Protein AF-A0A357QLX6-F1 (afdb_monomer)

Secondary structure (DSSP, 8-state):
--------------------------------------------------------SS-HHHHHHHHHHHHHHHHHHSSS--HHHHHHHHHHHHHHH-SSHHHHHHH--HHHHHHHHHHHT-

Structure (mmCIF, N/CA/C/O backbone):
data_AF-A0A357QLX6-F1
#
_entry.id   AF-A0A357QLX6-F1
#
loop_
_atom_site.group_PDB
_atom_site.id
_atom_site.type_symbol
_atom_site.label_atom_id
_atom_site.label_alt_id
_atom_site.label_comp_id
_atom_site.label_asym_id
_atom_site.label_entity_id
_atom_site.label_seq_id
_atom_site.pdbx_PDB_ins_code
_atom_site.Cartn_x
_atom_site.Cartn_y
_atom_site.Cartn_z
_atom_site.occupancy
_atom_site.B_iso_or_equiv
_atom_site.auth_seq_id
_atom_site.auth_comp_id
_atom_site.auth_asym_id
_atom_site.auth_atom_id
_atom_site.pdbx_PDB_model_num
ATOM 1 N N . MET A 1 1 ? -19.068 39.102 -29.086 1.00 44.09 1 MET A N 1
ATOM 2 C CA . MET A 1 1 ? -18.785 39.458 -27.679 1.00 44.09 1 MET A CA 1
ATOM 3 C C . MET A 1 1 ? -17.488 38.782 -27.256 1.00 44.09 1 MET A C 1
ATOM 5 O O . MET A 1 1 ? -17.476 37.582 -27.040 1.00 44.09 1 MET A O 1
ATOM 9 N N . LYS A 1 2 ? -16.379 39.526 -27.248 1.00 53.41 2 LYS A N 1
ATOM 10 C CA . LYS A 1 2 ? -15.060 39.082 -26.775 1.00 53.41 2 LYS A CA 1
ATOM 11 C C . LYS A 1 2 ? -14.544 40.186 -25.858 1.00 53.41 2 LYS A C 1
ATOM 13 O O . LYS A 1 2 ? -14.196 41.263 -26.332 1.00 53.41 2 LYS A O 1
ATOM 18 N N . LYS A 1 3 ? -14.589 39.952 -24.549 1.00 51.66 3 LYS A N 1
ATOM 19 C CA . LYS A 1 3 ? -14.007 40.835 -23.533 1.00 51.66 3 LYS A CA 1
ATOM 20 C C . LYS A 1 3 ? -13.172 39.967 -22.602 1.00 51.66 3 LYS A C 1
ATOM 22 O O . LYS A 1 3 ? -13.620 39.488 -21.569 1.00 51.66 3 LYS A O 1
ATOM 27 N N . LEU A 1 4 ? -11.964 39.746 -23.097 1.00 55.59 4 LEU A N 1
ATOM 28 C CA . LEU A 1 4 ? -10.738 39.440 -22.385 1.00 55.59 4 LEU A CA 1
ATOM 29 C C . LEU A 1 4 ? -10.713 40.167 -21.025 1.00 55.59 4 LEU A C 1
ATOM 31 O O . LEU A 1 4 ? -10.764 41.396 -20.983 1.00 55.59 4 LEU A O 1
ATOM 35 N N . LYS A 1 5 ? -10.647 39.419 -19.924 1.00 57.00 5 LYS A N 1
ATOM 36 C CA . LYS A 1 5 ? -10.301 39.943 -18.599 1.00 57.00 5 LYS A CA 1
ATOM 37 C C . LYS A 1 5 ? -9.040 39.219 -18.142 1.00 57.00 5 LYS A C 1
ATOM 39 O O . LYS A 1 5 ? -9.098 38.259 -17.387 1.00 57.00 5 LYS A O 1
ATOM 44 N N . PHE A 1 6 ? -7.905 39.674 -18.671 1.00 55.12 6 PHE A N 1
ATOM 45 C CA . PHE A 1 6 ? -6.600 39.450 -18.061 1.00 55.12 6 PHE A CA 1
ATOM 46 C C . PHE A 1 6 ? -6.581 40.229 -16.745 1.00 55.12 6 PHE A C 1
ATOM 48 O O . PHE A 1 6 ? -6.336 41.433 -16.738 1.00 55.12 6 PHE A O 1
ATOM 55 N N . LEU A 1 7 ? -6.895 39.563 -15.636 1.00 55.50 7 LEU A N 1
ATOM 56 C CA . LEU A 1 7 ? -6.543 40.071 -14.317 1.00 55.50 7 LEU A CA 1
ATOM 57 C C . LEU A 1 7 ? -5.127 39.591 -14.019 1.00 55.50 7 LEU A C 1
ATOM 59 O O . LEU A 1 7 ? -4.903 38.493 -13.520 1.00 55.50 7 LEU A O 1
ATOM 63 N N . ALA A 1 8 ? -4.181 40.438 -14.416 1.00 57.50 8 ALA A N 1
ATOM 64 C CA . ALA A 1 8 ? -2.807 40.416 -13.963 1.00 57.50 8 ALA A CA 1
ATOM 65 C C . ALA A 1 8 ? -2.802 40.585 -12.437 1.00 57.50 8 ALA A C 1
ATOM 67 O O . ALA A 1 8 ? -2.945 41.694 -11.925 1.00 57.50 8 ALA A O 1
ATOM 68 N N . LEU A 1 9 ? -2.685 39.471 -11.714 1.00 51.12 9 LEU A N 1
ATOM 69 C CA . LEU A 1 9 ? -2.367 39.484 -10.294 1.00 51.12 9 LEU A CA 1
ATOM 70 C C . LEU A 1 9 ? -0.877 39.788 -10.165 1.00 51.12 9 LEU A C 1
ATOM 72 O O . LEU A 1 9 ? 0.002 38.960 -10.389 1.00 51.12 9 LEU A O 1
ATOM 76 N N . SER A 1 10 ? -0.657 41.065 -9.903 1.00 59.03 10 SER A N 1
ATOM 77 C CA . SER A 1 10 ? 0.583 41.743 -9.588 1.00 59.03 10 SER A CA 1
ATOM 78 C C . SER A 1 10 ? 1.454 40.975 -8.597 1.00 59.03 10 SER A C 1
ATOM 80 O O . SER A 1 10 ? 1.065 40.717 -7.460 1.00 59.03 10 SER A O 1
ATOM 82 N N . VAL A 1 11 ? 2.674 40.709 -9.057 1.00 55.06 11 VAL A N 1
ATOM 83 C CA . VAL A 1 11 ? 3.878 40.443 -8.274 1.00 55.06 11 VAL A CA 1
ATOM 84 C C . VAL A 1 11 ? 4.026 41.506 -7.184 1.00 55.06 11 VAL A C 1
ATOM 86 O O . VAL A 1 11 ? 4.225 42.681 -7.486 1.00 55.06 11 VAL A O 1
ATOM 89 N N . ILE A 1 12 ? 3.969 41.090 -5.921 1.00 60.91 12 ILE A N 1
ATOM 90 C CA . ILE A 1 12 ? 4.488 41.857 -4.786 1.00 60.91 12 ILE A CA 1
ATOM 91 C C . ILE A 1 12 ? 5.366 40.894 -3.984 1.00 60.91 12 ILE A C 1
ATOM 93 O O . ILE A 1 12 ? 4.903 40.207 -3.080 1.00 60.91 12 ILE A O 1
ATOM 97 N N . LEU A 1 13 ? 6.639 40.801 -4.374 1.00 52.44 13 LEU A N 1
ATOM 98 C CA . LEU A 1 13 ? 7.681 40.115 -3.612 1.00 52.44 13 LEU A CA 1
ATOM 99 C C . LEU A 1 13 ? 8.521 41.215 -2.960 1.00 52.44 13 LEU A C 1
ATOM 101 O O . LEU A 1 13 ? 9.410 41.796 -3.583 1.00 52.44 13 LEU A O 1
ATOM 105 N N . VAL A 1 14 ? 8.146 41.583 -1.734 1.00 61.31 14 VAL A N 1
ATOM 106 C CA . VAL A 1 14 ? 8.873 42.580 -0.944 1.00 61.31 14 VAL A CA 1
ATOM 107 C C . VAL A 1 14 ? 10.101 41.918 -0.329 1.00 61.31 14 VAL A C 1
ATOM 109 O O . VAL A 1 14 ? 10.004 40.995 0.470 1.00 61.31 14 VAL A O 1
ATOM 112 N N . ALA A 1 15 ? 11.241 42.423 -0.789 1.00 54.47 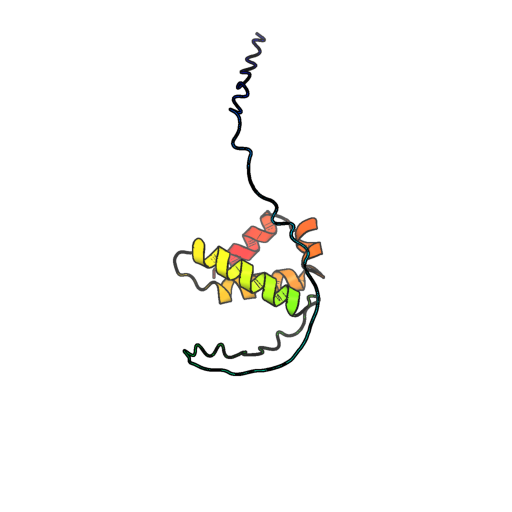15 ALA A N 1
ATOM 113 C CA . ALA A 1 15 ? 12.561 42.493 -0.181 1.00 54.47 15 ALA A CA 1
ATOM 114 C C . ALA A 1 15 ? 12.764 41.879 1.223 1.00 54.47 15 ALA A C 1
ATOM 116 O O . ALA A 1 15 ? 12.228 42.354 2.216 1.00 54.47 15 ALA A O 1
ATOM 117 N N . GLY A 1 16 ? 13.734 40.964 1.288 1.00 56.75 16 GLY A N 1
ATOM 118 C CA . GLY A 1 16 ? 15.014 41.280 1.923 1.00 56.75 16 GLY A CA 1
ATOM 119 C C . GLY A 1 16 ? 15.100 41.164 3.444 1.00 56.75 16 GLY A C 1
ATOM 120 O O . GLY A 1 16 ? 14.937 42.149 4.152 1.00 56.75 16 GLY A O 1
ATOM 121 N N . LEU A 1 17 ? 15.590 40.013 3.905 1.00 60.59 17 LEU A N 1
ATOM 122 C CA . LEU A 1 17 ? 16.570 39.962 4.991 1.00 60.59 17 LEU A CA 1
ATOM 123 C C . LEU A 1 17 ? 17.755 39.115 4.519 1.00 60.59 17 LEU A C 1
ATOM 125 O O . LEU A 1 17 ? 17.730 37.888 4.547 1.00 60.59 17 LEU A O 1
ATOM 129 N N . ALA A 1 18 ? 18.770 39.806 4.008 1.00 53.75 18 ALA A N 1
ATOM 130 C CA . ALA A 1 18 ? 20.120 39.277 3.909 1.00 53.75 18 ALA A CA 1
ATOM 131 C C . ALA A 1 18 ? 20.863 39.541 5.228 1.00 53.75 18 ALA A C 1
A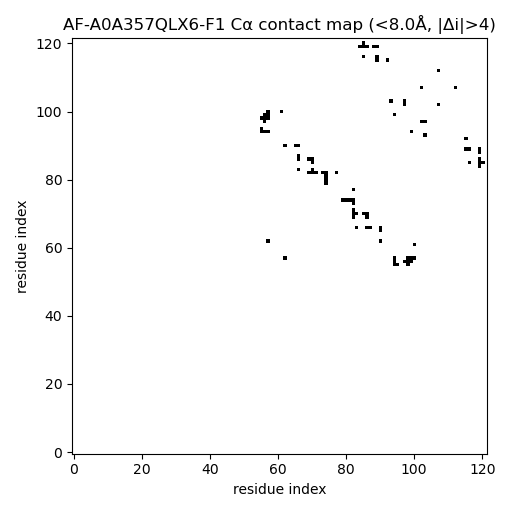TOM 133 O O . ALA A 1 18 ? 20.506 40.469 5.955 1.00 53.75 18 ALA A O 1
ATOM 134 N N . PHE A 1 19 ? 21.945 38.775 5.418 1.00 55.12 19 PHE A N 1
ATOM 135 C CA . PHE A 1 19 ? 22.965 38.830 6.478 1.00 55.12 19 PHE A CA 1
ATOM 136 C C . PHE A 1 19 ? 22.563 38.069 7.754 1.00 55.12 19 PHE A C 1
ATOM 138 O O . PHE A 1 19 ? 21.488 38.288 8.285 1.00 55.12 19 PHE A O 1
ATOM 145 N N . VAL A 1 20 ? 23.337 37.152 8.343 1.00 58.25 20 VAL A N 1
ATOM 146 C CA . VAL A 1 20 ? 24.776 36.791 8.347 1.00 58.25 20 VAL A CA 1
ATOM 147 C C . VAL A 1 20 ? 24.819 35.515 9.244 1.00 58.25 20 VAL A C 1
ATOM 149 O O . VAL A 1 20 ? 23.982 35.399 10.129 1.00 58.25 20 VAL A O 1
ATOM 152 N N . ALA A 1 21 ? 25.636 34.468 9.110 1.00 46.72 21 ALA A N 1
ATOM 153 C CA . ALA A 1 21 ? 27.036 34.341 8.741 1.00 46.72 21 ALA A CA 1
ATOM 154 C C . ALA A 1 21 ? 27.320 32.911 8.233 1.00 46.72 21 ALA A C 1
ATOM 156 O O . ALA A 1 21 ? 26.859 31.936 8.825 1.00 46.72 21 ALA A O 1
ATOM 157 N N . CYS A 1 22 ? 28.172 32.782 7.214 1.00 46.12 22 CYS A N 1
ATOM 158 C CA . CYS A 1 22 ? 29.053 31.620 7.114 1.00 46.12 22 CYS A CA 1
ATOM 159 C C . CYS A 1 22 ? 30.061 31.714 8.264 1.00 46.12 22 CYS A C 1
ATOM 161 O O . CYS A 1 22 ? 30.768 32.716 8.369 1.00 46.12 22 CYS A O 1
ATOM 163 N N . ASN A 1 23 ? 30.135 30.693 9.114 1.00 52.41 23 ASN A N 1
ATOM 164 C CA . ASN A 1 23 ? 31.248 30.537 10.042 1.00 52.41 23 ASN A CA 1
ATOM 165 C C . ASN A 1 23 ? 32.323 29.685 9.355 1.00 52.41 23 ASN A C 1
ATOM 167 O O . ASN A 1 23 ? 32.362 28.471 9.531 1.00 52.41 23 ASN A O 1
ATOM 171 N N . ASP A 1 24 ? 33.156 30.326 8.535 1.00 59.41 24 ASP A N 1
ATOM 172 C CA . ASP A 1 24 ? 34.416 29.744 8.073 1.00 59.41 24 ASP A CA 1
ATOM 173 C C . ASP A 1 24 ? 35.511 30.211 9.035 1.00 59.41 24 ASP A C 1
ATOM 175 O O . ASP A 1 24 ? 35.886 31.387 9.064 1.00 59.41 24 ASP A O 1
ATOM 179 N N . LYS A 1 25 ? 35.982 29.299 9.885 1.00 52.88 25 LYS A N 1
ATOM 180 C CA . LYS A 1 25 ? 37.224 29.490 10.628 1.00 52.88 25 LYS A CA 1
ATOM 181 C C . LYS A 1 25 ? 37.964 28.161 10.696 1.00 52.88 25 LYS A C 1
ATOM 183 O O . LYS A 1 25 ? 37.659 27.296 11.512 1.00 52.88 25 LYS A O 1
ATOM 188 N N . LYS A 1 26 ? 38.923 28.011 9.780 1.00 52.47 26 LYS A N 1
ATOM 189 C CA . LYS A 1 26 ? 40.088 27.134 9.941 1.00 52.47 26 LYS A CA 1
ATOM 190 C C . LYS A 1 26 ? 40.768 27.457 11.266 1.00 52.47 26 LYS A C 1
ATOM 192 O O . LYS A 1 26 ? 41.088 28.621 11.455 1.00 52.47 26 LYS A O 1
ATOM 197 N N . ASP A 1 27 ? 41.035 26.431 12.072 1.00 53.31 27 ASP A N 1
ATOM 198 C CA . ASP A 1 27 ? 42.312 26.212 12.764 1.00 53.31 27 ASP A CA 1
ATOM 199 C C . ASP A 1 27 ? 42.430 24.724 13.191 1.00 53.31 27 ASP A C 1
ATOM 201 O O . ASP A 1 27 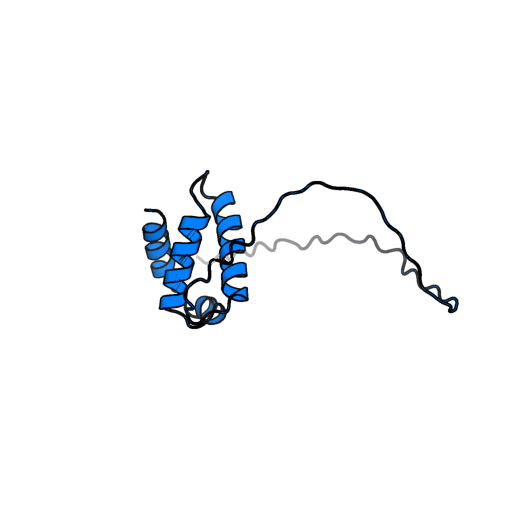? 41.591 24.194 13.906 1.00 53.31 27 ASP A O 1
ATOM 205 N N . GLU A 1 28 ? 43.453 24.076 12.623 1.00 45.25 28 GLU A N 1
ATOM 206 C CA . GLU A 1 28 ? 44.296 22.920 13.011 1.00 45.25 28 GLU A CA 1
ATOM 207 C C . GLU A 1 28 ? 43.793 21.627 13.722 1.00 45.25 28 GLU A C 1
ATOM 209 O O . GLU A 1 28 ? 42.880 21.575 14.533 1.00 45.25 28 GLU A O 1
ATOM 214 N N . LYS A 1 29 ? 44.494 20.530 13.373 1.00 46.06 29 LYS A N 1
ATOM 215 C CA . LYS A 1 29 ? 44.332 19.111 13.766 1.00 46.06 29 LYS A CA 1
ATOM 216 C C . LYS A 1 29 ? 44.448 18.847 15.279 1.00 46.06 29 LYS A C 1
ATOM 218 O O . LYS A 1 29 ? 45.311 19.454 15.906 1.00 46.06 29 LYS A O 1
ATOM 223 N N . LYS A 1 30 ? 43.812 17.755 15.764 1.00 35.53 30 LYS A N 1
ATOM 224 C CA . LYS A 1 30 ? 44.464 16.519 16.301 1.00 35.53 30 LYS A CA 1
ATOM 225 C C . LYS A 1 30 ? 43.531 15.679 17.205 1.00 35.53 30 LYS A C 1
ATOM 227 O O . LYS A 1 30 ? 43.057 16.226 18.184 1.00 35.53 30 LYS A O 1
ATOM 232 N N . SER A 1 31 ? 43.443 14.364 16.903 1.00 36.66 31 SER A N 1
ATOM 233 C CA . SER A 1 31 ? 43.215 13.202 17.813 1.00 36.66 31 SER A CA 1
ATOM 234 C C . SER A 1 31 ? 41.947 13.207 18.687 1.00 36.66 31 SER A C 1
ATOM 236 O O . SER A 1 31 ? 41.376 14.248 18.946 1.00 36.66 31 SER A O 1
ATOM 238 N N . ASP A 1 32 ? 41.432 12.136 19.272 1.00 38.72 32 ASP A N 1
ATOM 239 C CA . ASP A 1 32 ? 41.539 10.672 19.261 1.00 38.72 32 ASP A CA 1
ATOM 240 C C . ASP A 1 32 ? 40.450 10.231 20.275 1.00 38.72 32 ASP A C 1
ATOM 242 O O . ASP A 1 32 ? 40.089 11.012 21.154 1.00 38.72 32 ASP A O 1
ATOM 246 N N . ASP A 1 33 ? 39.904 9.039 20.067 1.00 42.97 33 ASP A N 1
ATOM 247 C CA . ASP A 1 33 ? 39.166 8.126 20.958 1.00 42.97 33 ASP A CA 1
ATOM 248 C C . ASP A 1 33 ? 38.595 8.543 22.345 1.00 42.97 33 ASP A C 1
ATOM 250 O O . ASP A 1 33 ? 39.216 9.222 23.159 1.00 42.97 33 ASP A O 1
ATOM 254 N N . GLY A 1 34 ? 37.445 7.936 22.689 1.00 39.06 34 GLY A N 1
ATOM 255 C CA . GLY A 1 34 ? 36.994 7.729 24.079 1.00 39.06 34 GLY A CA 1
ATOM 256 C C . GLY A 1 34 ? 35.651 8.389 24.422 1.00 39.06 34 GLY A C 1
ATOM 257 O O . GLY A 1 34 ? 35.597 9.561 24.762 1.00 39.06 34 GLY A O 1
ATOM 258 N N . LYS A 1 35 ? 34.507 7.722 24.230 1.00 35.28 35 LYS A N 1
ATOM 259 C CA . LYS A 1 35 ? 33.885 6.710 25.115 1.00 35.28 35 LYS A CA 1
ATOM 260 C C . LYS A 1 35 ? 33.226 7.283 26.385 1.00 35.28 35 LYS A C 1
ATOM 262 O O . LYS A 1 35 ? 33.879 7.916 27.206 1.00 35.28 35 LYS A O 1
ATOM 267 N N . LYS A 1 36 ? 31.995 6.786 26.589 1.00 36.00 36 LYS A N 1
ATOM 268 C CA . LYS A 1 36 ? 31.215 6.590 27.829 1.00 36.00 36 LYS A CA 1
ATOM 269 C C . LYS A 1 36 ? 30.062 7.601 28.000 1.00 36.00 36 LYS A C 1
ATOM 271 O O . LYS A 1 36 ? 30.325 8.765 28.258 1.00 36.00 36 LYS A O 1
ATOM 276 N N . THR A 1 37 ? 28.814 7.255 27.629 1.00 33.34 37 THR A N 1
ATOM 277 C CA . THR A 1 37 ? 27.849 6.359 28.344 1.00 33.34 37 THR A CA 1
ATOM 278 C C . THR A 1 37 ? 27.438 7.045 29.654 1.00 33.34 37 THR A C 1
ATOM 280 O O . THR A 1 37 ? 28.318 7.487 30.379 1.00 33.34 37 THR A O 1
ATOM 283 N N . GLU A 1 38 ? 26.180 7.278 30.018 1.00 41.19 38 GLU A N 1
ATOM 284 C CA . GLU A 1 38 ? 24.947 6.467 30.073 1.00 41.19 38 GLU A CA 1
ATOM 285 C C . GLU A 1 38 ? 23.880 7.464 30.603 1.00 41.19 38 GLU A C 1
ATOM 287 O O . GLU A 1 38 ? 24.244 8.420 31.288 1.00 41.19 38 GLU A O 1
ATOM 292 N N . GLU A 1 39 ? 22.615 7.458 30.203 1.00 43.03 39 GLU A N 1
ATOM 293 C CA . GLU A 1 39 ? 21.499 6.686 30.784 1.00 43.03 39 GLU A CA 1
ATOM 294 C C . GLU A 1 39 ? 20.215 7.367 30.249 1.00 43.03 39 GLU A C 1
ATOM 296 O O . GLU A 1 39 ? 20.238 8.578 30.026 1.00 43.03 39 GLU A O 1
ATOM 301 N N . THR A 1 40 ? 19.027 6.790 30.076 1.00 35.22 40 THR A N 1
ATOM 302 C CA . THR A 1 40 ? 18.433 5.447 30.224 1.00 35.22 40 THR A CA 1
ATOM 303 C C . THR A 1 40 ? 16.956 5.701 29.857 1.00 35.22 40 THR A C 1
ATOM 305 O O . THR A 1 40 ? 16.349 6.632 30.380 1.00 35.22 40 THR A O 1
ATOM 308 N N . THR A 1 41 ? 16.471 5.087 28.775 1.00 29.86 41 THR A N 1
ATOM 309 C CA . THR A 1 41 ? 15.357 4.112 28.756 1.00 29.86 41 THR A CA 1
ATOM 310 C C . THR A 1 41 ? 13.948 4.695 28.825 1.00 29.86 41 THR A C 1
ATOM 312 O O . THR A 1 41 ? 13.583 5.352 29.789 1.00 29.86 41 THR A O 1
ATOM 315 N N . ASN A 1 42 ? 13.175 4.442 27.766 1.00 48.31 42 ASN A N 1
ATOM 316 C CA . ASN A 1 42 ? 11.982 3.575 27.741 1.00 48.31 42 ASN A CA 1
ATOM 317 C C . ASN A 1 42 ? 11.845 3.167 26.254 1.00 48.31 42 ASN A C 1
ATOM 319 O O . ASN A 1 42 ? 11.796 4.039 25.392 1.00 48.31 42 ASN A O 1
ATOM 323 N N . GLU A 1 43 ? 12.161 1.936 25.846 1.00 45.38 43 GLU A N 1
ATOM 324 C CA . GLU A 1 43 ? 11.272 0.763 25.913 1.00 45.38 43 GLU A CA 1
ATOM 325 C C . GLU A 1 43 ? 9.896 1.060 25.312 1.00 45.38 43 GLU A C 1
ATOM 327 O O . GLU A 1 43 ? 8.919 1.221 26.025 1.00 45.38 43 GLU A O 1
ATOM 332 N N . ASP A 1 44 ? 9.845 1.100 23.981 1.00 38.91 44 ASP A N 1
ATOM 333 C CA . ASP A 1 44 ? 8.756 0.453 23.259 1.00 38.91 44 ASP A CA 1
ATOM 334 C C . ASP A 1 44 ? 9.399 -0.536 22.288 1.00 38.91 44 ASP A C 1
ATOM 336 O O . ASP A 1 44 ? 10.017 -0.199 21.273 1.00 38.91 44 ASP A O 1
ATOM 340 N N . GLU A 1 45 ? 9.342 -1.781 22.732 1.00 43.00 45 GLU A N 1
ATOM 341 C CA . GLU A 1 45 ? 9.639 -2.998 22.010 1.00 43.00 45 GLU A CA 1
ATOM 342 C C . GLU A 1 45 ? 8.735 -3.055 20.771 1.00 43.00 45 GLU A C 1
ATOM 344 O O . GLU A 1 45 ? 7.620 -3.562 20.814 1.00 43.00 45 GLU A O 1
ATOM 349 N N . VAL A 1 46 ? 9.199 -2.510 19.644 1.00 45.75 46 VAL A N 1
ATOM 350 C CA . VAL A 1 46 ? 8.651 -2.909 18.345 1.00 45.75 46 VAL A CA 1
ATOM 351 C C . VAL A 1 46 ? 9.193 -4.305 18.097 1.00 45.75 46 VAL A C 1
ATOM 353 O O . VAL A 1 46 ? 10.322 -4.477 17.621 1.00 45.75 46 VAL A O 1
ATOM 356 N N . THR A 1 47 ? 8.395 -5.299 18.484 1.00 35.75 47 THR A N 1
ATOM 357 C CA . THR A 1 47 ? 8.518 -6.655 17.976 1.00 35.75 47 THR A CA 1
ATOM 358 C C . THR A 1 47 ? 8.582 -6.539 16.461 1.00 35.75 47 THR A C 1
ATOM 360 O O . THR A 1 47 ? 7.637 -6.146 15.781 1.00 35.75 47 THR A O 1
ATOM 363 N N . LYS A 1 48 ? 9.772 -6.799 15.918 1.00 48.28 48 LYS A N 1
ATOM 364 C CA . LYS A 1 48 ? 9.909 -7.176 14.520 1.00 48.28 48 LYS A CA 1
ATOM 365 C C . LYS A 1 48 ? 9.286 -8.553 14.414 1.00 48.28 48 LYS A C 1
ATOM 367 O O . LYS A 1 48 ? 9.988 -9.561 14.451 1.00 48.28 48 LYS A O 1
ATOM 372 N N . ASP A 1 49 ? 7.970 -8.574 14.316 1.00 43.44 49 ASP A N 1
ATOM 373 C CA . ASP A 1 49 ? 7.305 -9.650 13.623 1.00 43.44 49 ASP A CA 1
ATOM 374 C C . ASP A 1 49 ? 7.744 -9.499 12.165 1.00 43.44 49 ASP A C 1
ATOM 376 O O . ASP A 1 49 ? 7.194 -8.733 11.375 1.00 43.44 49 ASP A O 1
ATOM 380 N N . GLU A 1 50 ? 8.857 -10.166 11.848 1.00 54.69 50 GLU A N 1
ATOM 381 C CA . GLU A 1 50 ? 9.155 -10.612 10.497 1.00 54.69 50 GLU A CA 1
ATOM 382 C C . GLU A 1 50 ? 8.019 -11.559 10.095 1.00 54.69 50 GLU A C 1
ATOM 384 O O . GLU A 1 50 ? 8.159 -12.783 10.108 1.00 54.69 50 GLU A O 1
ATOM 389 N N . GLU A 1 51 ? 6.858 -10.996 9.763 1.00 48.12 51 GLU A N 1
ATOM 390 C CA . GLU A 1 51 ? 5.911 -11.699 8.924 1.00 48.12 51 GLU A CA 1
ATOM 391 C C . GLU A 1 51 ? 6.537 -11.705 7.534 1.00 48.12 51 GLU A C 1
ATOM 393 O O . GLU A 1 51 ? 6.5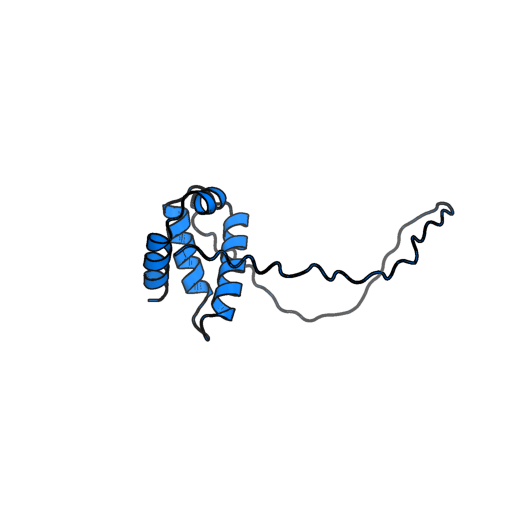08 -10.721 6.795 1.00 48.12 51 GLU A O 1
ATOM 398 N N . ALA A 1 52 ? 7.201 -12.818 7.227 1.00 52.94 52 ALA A N 1
ATOM 399 C CA . ALA A 1 52 ? 7.665 -13.150 5.897 1.00 52.94 52 ALA A CA 1
ATOM 400 C C . ALA A 1 52 ? 6.448 -13.189 4.961 1.00 52.94 52 ALA A C 1
ATOM 402 O O . ALA A 1 52 ? 5.851 -14.241 4.730 1.00 52.94 52 ALA A O 1
ATOM 403 N N . SER A 1 53 ? 6.072 -12.017 4.449 1.00 53.34 53 SER A N 1
ATOM 404 C CA . SER A 1 53 ? 5.077 -11.865 3.401 1.00 53.34 53 SER A CA 1
ATOM 405 C C . SER A 1 53 ? 5.569 -12.658 2.202 1.00 53.34 53 SER A C 1
ATOM 407 O O . SER A 1 53 ? 6.645 -12.417 1.653 1.00 53.34 53 SER A O 1
ATOM 409 N N . THR A 1 54 ? 4.805 -13.683 1.846 1.00 52.09 54 THR A N 1
ATOM 410 C CA . THR A 1 54 ? 5.075 -14.572 0.721 1.00 52.09 54 THR A CA 1
ATOM 411 C C . THR A 1 54 ? 5.274 -13.745 -0.544 1.00 52.09 54 THR A C 1
ATOM 413 O O . THR A 1 54 ? 4.330 -13.161 -1.067 1.00 52.09 54 THR A O 1
ATOM 416 N N . GLY A 1 55 ? 6.535 -13.672 -0.981 1.00 56.19 55 GLY A N 1
ATOM 417 C CA . GLY A 1 55 ? 7.039 -12.669 -1.907 1.00 56.19 55 GLY A CA 1
ATOM 418 C C . GLY A 1 55 ? 6.327 -12.617 -3.256 1.00 56.19 55 GLY A C 1
ATOM 419 O O . GLY A 1 55 ? 6.500 -13.495 -4.103 1.00 56.19 55 GLY A O 1
ATOM 420 N N . GLY A 1 56 ? 5.606 -11.520 -3.476 1.00 62.75 56 GLY A N 1
ATOM 421 C CA . GLY A 1 56 ? 5.397 -10.937 -4.795 1.00 62.75 56 GLY A CA 1
ATOM 422 C C . GLY A 1 56 ? 6.665 -10.265 -5.337 1.00 62.75 56 GLY A C 1
ATOM 423 O O . GLY A 1 56 ? 7.728 -10.281 -4.712 1.00 62.75 56 GLY A O 1
ATOM 424 N N . ALA A 1 57 ? 6.553 -9.659 -6.519 1.00 80.62 57 ALA A N 1
ATOM 425 C CA . ALA A 1 57 ? 7.678 -9.082 -7.262 1.00 80.62 57 ALA A CA 1
ATOM 426 C C . ALA A 1 57 ? 8.404 -7.923 -6.542 1.00 80.62 57 ALA A C 1
ATOM 428 O O . ALA A 1 57 ? 9.517 -7.561 -6.921 1.00 80.62 57 ALA A O 1
ATOM 429 N N . TRP A 1 58 ? 7.791 -7.362 -5.499 1.00 90.88 58 TRP A N 1
ATOM 430 C CA . TRP A 1 58 ? 8.329 -6.236 -4.747 1.00 90.88 58 TRP A CA 1
ATOM 431 C C . TRP A 1 58 ? 9.348 -6.690 -3.705 1.00 90.88 58 TRP A C 1
ATOM 433 O O . TRP A 1 58 ? 9.273 -7.786 -3.143 1.00 90.88 58 TRP A O 1
ATOM 443 N N . SER A 1 59 ? 10.310 -5.820 -3.424 1.00 91.94 59 SER A N 1
ATOM 444 C CA . SER A 1 59 ? 11.259 -6.016 -2.332 1.00 91.94 59 SER A CA 1
ATOM 445 C C . SER A 1 59 ? 10.627 -5.723 -0.967 1.00 91.94 59 SER A C 1
ATOM 447 O O . SER A 1 59 ? 9.728 -4.893 -0.848 1.00 91.94 59 SER A O 1
ATOM 449 N N . GLU A 1 60 ? 11.169 -6.327 0.095 1.00 91.06 60 GLU A N 1
ATOM 450 C CA . GLU A 1 60 ? 10.763 -6.041 1.484 1.00 91.06 60 GLU A CA 1
ATOM 451 C C . GLU A 1 60 ? 10.837 -4.550 1.832 1.00 91.06 60 GLU A C 1
ATOM 453 O O . GLU A 1 60 ? 9.996 -4.013 2.556 1.00 91.06 60 GLU A O 1
ATOM 458 N N . PHE A 1 61 ? 11.829 -3.849 1.277 1.00 90.50 61 PHE A N 1
ATOM 459 C CA . PHE A 1 61 ? 11.947 -2.408 1.446 1.00 90.50 61 PHE A CA 1
ATOM 460 C C . PHE A 1 61 ? 10.759 -1.667 0.818 1.00 90.50 61 PHE A C 1
ATOM 462 O O . PHE A 1 61 ? 10.172 -0.809 1.473 1.00 90.50 61 PHE A O 1
ATOM 469 N N . GLU A 1 62 ? 10.370 -2.006 -0.415 1.00 91.00 62 GLU A N 1
ATOM 470 C CA . GLU A 1 62 ? 9.218 -1.390 -1.088 1.00 91.00 62 GLU A CA 1
ATOM 471 C C . GLU A 1 62 ? 7.907 -1.682 -0.354 1.00 91.00 62 GLU A C 1
ATOM 473 O O . GLU A 1 62 ? 7.127 -0.754 -0.135 1.00 91.00 62 GLU A O 1
ATOM 478 N N . ARG A 1 63 ? 7.704 -2.927 0.100 1.00 93.12 63 ARG A N 1
ATOM 479 C CA . ARG A 1 63 ? 6.555 -3.317 0.936 1.00 93.12 63 ARG A CA 1
ATOM 480 C C . ARG A 1 63 ? 6.456 -2.460 2.185 1.00 93.12 63 ARG A C 1
ATOM 482 O O . ARG A 1 63 ? 5.436 -1.823 2.434 1.00 93.12 63 ARG A O 1
ATOM 489 N N . THR A 1 64 ? 7.551 -2.402 2.940 1.00 94.19 64 THR A N 1
ATOM 490 C CA . THR A 1 64 ? 7.620 -1.668 4.206 1.00 94.19 64 THR A CA 1
ATOM 491 C C . THR A 1 64 ? 7.345 -0.182 3.995 1.00 94.19 64 THR A C 1
ATOM 493 O O . THR A 1 64 ? 6.587 0.425 4.751 1.00 94.19 64 THR A O 1
ATOM 496 N N . GLN A 1 65 ? 7.941 0.423 2.961 1.00 94.25 65 GLN A N 1
AT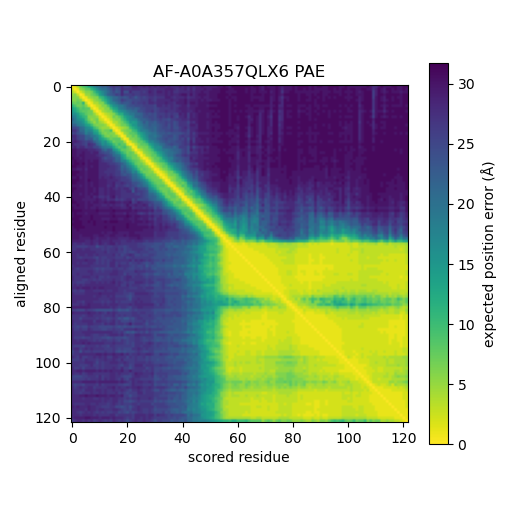OM 497 C CA . GLN A 1 65 ? 7.709 1.833 2.642 1.00 94.25 65 GLN A CA 1
ATOM 498 C C . GLN A 1 65 ? 6.256 2.090 2.229 1.00 94.25 65 GLN A C 1
ATOM 500 O O . GLN A 1 65 ? 5.667 3.075 2.681 1.00 94.25 65 GLN A O 1
ATOM 505 N N . PHE A 1 66 ? 5.668 1.204 1.420 1.00 94.19 66 PHE A N 1
ATOM 506 C CA . PHE A 1 66 ? 4.270 1.307 1.017 1.00 94.19 66 PHE A CA 1
ATOM 507 C C . PHE A 1 66 ? 3.330 1.212 2.219 1.00 94.19 66 PHE A C 1
ATOM 509 O O . PHE A 1 66 ? 2.533 2.125 2.429 1.00 94.19 66 PHE A O 1
ATOM 516 N N . LEU A 1 67 ? 3.450 0.158 3.033 1.00 95.06 67 LEU A N 1
ATOM 517 C CA . LEU A 1 67 ? 2.589 -0.056 4.199 1.00 95.06 67 LEU A CA 1
ATOM 518 C C . LEU A 1 67 ? 2.690 1.114 5.172 1.00 95.06 67 LEU A C 1
ATOM 520 O O . LEU A 1 67 ? 1.666 1.674 5.552 1.00 95.06 67 LEU A O 1
ATOM 524 N N . LYS A 1 68 ? 3.909 1.558 5.496 1.00 95.62 68 LYS A N 1
ATOM 525 C CA . LYS A 1 68 ? 4.117 2.704 6.385 1.00 95.62 68 LYS A CA 1
ATOM 526 C C . LYS A 1 68 ? 3.409 3.960 5.871 1.00 95.62 68 LYS A C 1
ATOM 528 O O . LYS A 1 68 ? 2.663 4.590 6.616 1.00 95.62 68 LYS A O 1
ATOM 533 N N . SER A 1 69 ? 3.631 4.321 4.605 1.00 94.62 69 SER A N 1
ATOM 534 C CA . SER A 1 69 ? 3.040 5.528 4.015 1.00 94.62 69 SER A CA 1
ATOM 535 C C . SER A 1 69 ? 1.519 5.426 3.882 1.00 94.62 69 SER A C 1
ATOM 537 O O . SER A 1 69 ? 0.809 6.408 4.119 1.00 94.62 69 SER A O 1
ATOM 539 N N . CYS A 1 70 ? 1.018 4.243 3.531 1.00 95.31 70 CYS A N 1
ATOM 540 C CA . CYS A 1 70 ? -0.404 3.980 3.403 1.00 95.31 70 CYS A CA 1
ATOM 541 C C . CYS A 1 70 ? -1.106 4.081 4.762 1.00 95.31 70 CYS A C 1
ATOM 543 O O . CYS A 1 70 ? -2.073 4.830 4.874 1.00 95.31 70 CYS A O 1
ATOM 545 N N . VAL A 1 71 ? -0.597 3.404 5.798 1.00 95.12 71 VAL A N 1
ATOM 546 C CA . VAL A 1 71 ? -1.203 3.390 7.140 1.00 95.12 71 VAL A CA 1
ATOM 547 C C . VAL A 1 71 ? -1.209 4.794 7.738 1.00 95.12 71 VAL A C 1
ATOM 549 O O . VAL A 1 71 ? -2.230 5.232 8.264 1.00 95.12 71 VAL A O 1
ATOM 552 N N . GLU A 1 72 ? -0.109 5.540 7.600 1.00 94.38 72 GLU A N 1
ATOM 553 C CA . GLU A 1 72 ? -0.026 6.930 8.059 1.00 94.38 72 GLU A CA 1
ATOM 554 C C . GLU A 1 72 ? -1.085 7.816 7.382 1.00 94.38 72 GLU A C 1
ATOM 556 O O . GLU A 1 72 ? -1.826 8.531 8.061 1.00 94.38 72 GLU A O 1
ATOM 561 N N . SER A 1 73 ? -1.213 7.725 6.056 1.00 92.31 73 SER A N 1
ATOM 562 C CA . SER A 1 73 ? -2.185 8.515 5.283 1.00 92.31 73 SER A CA 1
ATOM 563 C C . SER A 1 73 ? -3.631 8.096 5.566 1.00 92.31 73 SER A C 1
ATOM 565 O O . SER A 1 73 ? -4.541 8.929 5.649 1.00 92.31 73 SER A O 1
ATOM 567 N N . PHE A 1 74 ? -3.860 6.795 5.728 1.00 93.00 74 PHE A N 1
ATOM 568 C CA . PHE A 1 74 ? -5.175 6.240 5.999 1.00 93.00 74 PHE A CA 1
ATOM 569 C C . PHE A 1 74 ? -5.649 6.629 7.395 1.00 93.00 74 PHE A C 1
ATOM 571 O O . PHE A 1 74 ? -6.741 7.167 7.531 1.00 93.00 74 PHE A O 1
ATOM 578 N N . ASN A 1 75 ? -4.818 6.478 8.425 1.00 90.50 75 ASN A N 1
ATOM 579 C CA . ASN A 1 75 ? -5.190 6.820 9.801 1.00 90.50 75 ASN A CA 1
ATOM 580 C C . ASN A 1 75 ? -5.509 8.314 9.977 1.00 90.50 75 ASN A C 1
ATOM 582 O O . ASN A 1 75 ? -6.345 8.672 10.806 1.00 90.50 75 ASN A O 1
ATOM 586 N N . GLN A 1 76 ? -4.905 9.190 9.169 1.00 90.12 76 GLN A N 1
ATOM 587 C CA . GLN A 1 76 ? -5.241 10.618 9.142 1.00 90.12 76 GLN A CA 1
ATOM 588 C C . GLN A 1 76 ? -6.631 10.912 8.549 1.00 90.12 76 GLN A C 1
ATOM 590 O O . GLN A 1 76 ? -7.194 11.974 8.819 1.00 90.12 76 GLN A O 1
ATOM 595 N N . SER A 1 77 ? -7.187 10.005 7.742 1.00 86.19 77 SER A N 1
ATOM 596 C CA . SER A 1 77 ? -8.407 10.231 6.953 1.00 86.19 77 SER A CA 1
ATOM 597 C C . SER A 1 77 ? -9.574 9.293 7.291 1.00 86.19 77 SER A C 1
ATOM 599 O O . SER A 1 77 ? -10.722 9.636 7.012 1.00 86.19 77 SER A O 1
ATOM 601 N N . SER A 1 78 ? -9.315 8.1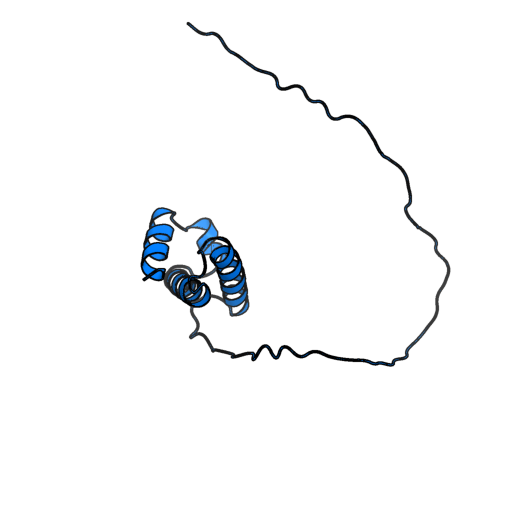43 7.914 1.00 83.12 78 SER A N 1
ATOM 602 C CA . SER A 1 78 ? -10.266 7.031 8.026 1.00 83.12 78 SER A CA 1
ATOM 603 C C . SER A 1 78 ? -11.125 7.029 9.293 1.00 83.12 78 SER A C 1
ATOM 605 O O . SER A 1 78 ? -12.071 6.252 9.387 1.00 83.12 78 SER A O 1
ATOM 607 N N . GLY A 1 79 ? -10.837 7.895 10.271 1.00 81.75 79 GLY A N 1
ATOM 608 C CA . GLY A 1 79 ? -11.669 8.045 11.470 1.00 81.75 79 GLY A CA 1
ATOM 609 C C . GLY A 1 79 ? -11.653 6.841 12.423 1.00 81.75 79 GLY A C 1
ATOM 610 O O . GLY A 1 79 ? -12.638 6.618 13.123 1.00 81.75 79 GLY A O 1
ATOM 611 N N . GLY A 1 80 ? -10.551 6.082 12.464 1.00 79.56 80 GLY A N 1
ATOM 612 C CA . GLY A 1 80 ? -10.364 4.950 13.385 1.00 79.56 80 GLY A CA 1
ATOM 613 C C . GLY A 1 80 ? -10.629 3.569 12.781 1.00 79.56 80 GLY A C 1
ATOM 614 O O . GLY A 1 80 ? -10.799 2.608 13.526 1.00 79.56 80 GLY A O 1
ATOM 615 N N . LEU A 1 81 ? -10.680 3.462 11.449 1.00 86.75 81 LEU A N 1
ATOM 616 C CA . LEU A 1 81 ? -10.645 2.173 10.756 1.00 86.75 81 LEU A CA 1
ATOM 617 C C . LEU A 1 81 ? -9.240 1.559 10.824 1.00 86.75 81 LEU A C 1
ATOM 619 O O . LEU A 1 81 ? -8.248 2.275 10.946 1.00 86.75 81 LEU A O 1
ATOM 623 N N . ASP A 1 82 ? -9.168 0.235 10.698 1.00 89.56 82 ASP A N 1
ATOM 624 C CA . ASP A 1 82 ? -7.911 -0.515 10.694 1.00 89.56 82 ASP A CA 1
ATOM 625 C C . ASP A 1 82 ? -7.117 -0.253 9.402 1.00 89.56 82 ASP A C 1
ATOM 627 O O . ASP A 1 82 ? -7.402 -0.812 8.337 1.00 89.56 82 ASP A O 1
ATOM 631 N N . GLY A 1 83 ? -6.136 0.646 9.499 1.00 91.88 83 GLY A N 1
ATOM 632 C CA . GLY A 1 83 ? -5.265 0.999 8.387 1.00 91.88 83 GLY A CA 1
ATOM 633 C C . GLY A 1 83 ? -4.313 -0.114 7.979 1.00 91.88 83 GLY A C 1
ATOM 634 O O . GLY A 1 83 ? -4.002 -0.212 6.795 1.00 91.88 83 GLY A O 1
ATOM 635 N N . GLU A 1 84 ? -3.879 -0.970 8.904 1.00 93.44 84 GLU A N 1
ATOM 636 C CA . GLU A 1 84 ? -2.963 -2.068 8.582 1.00 93.44 84 GLU A CA 1
ATOM 637 C C . GLU A 1 84 ? -3.662 -3.092 7.693 1.00 93.44 84 GLU A C 1
ATOM 639 O O . GLU A 1 84 ? -3.140 -3.426 6.628 1.00 93.44 84 GLU A O 1
ATOM 644 N N . LYS A 1 85 ? -4.891 -3.489 8.053 1.00 94.31 85 LYS A N 1
ATOM 645 C CA . LYS A 1 85 ? -5.727 -4.383 7.235 1.00 94.31 85 LYS A CA 1
ATOM 646 C C . LYS A 1 85 ? -6.021 -3.794 5.851 1.00 94.31 85 LYS A C 1
ATOM 648 O O . LYS A 1 85 ? -5.951 -4.499 4.843 1.00 94.31 85 LYS A O 1
ATOM 653 N N . TYR A 1 86 ? -6.368 -2.508 5.784 1.00 95.56 86 TYR A N 1
ATOM 654 C CA . TYR A 1 86 ? -6.644 -1.844 4.508 1.00 95.56 86 TYR A CA 1
ATOM 655 C C . TYR A 1 86 ? -5.395 -1.809 3.616 1.00 95.56 86 TYR A C 1
ATOM 657 O O . TYR A 1 86 ? -5.449 -2.153 2.433 1.00 95.56 86 TYR A O 1
ATOM 665 N N . CYS A 1 87 ? -4.257 -1.410 4.183 1.00 96.19 87 CYS A N 1
ATOM 666 C CA . CYS A 1 87 ? -3.021 -1.227 3.438 1.00 96.19 87 CYS A CA 1
ATOM 667 C C . CYS A 1 87 ? -2.380 -2.547 3.013 1.00 96.19 87 CYS A C 1
ATOM 669 O O . CYS A 1 87 ? -1.852 -2.609 1.903 1.00 96.19 87 CYS A O 1
ATOM 671 N N . SER A 1 88 ? -2.465 -3.604 3.822 1.00 95.31 88 SER A N 1
ATOM 672 C CA . SER A 1 88 ? -2.024 -4.941 3.409 1.00 95.31 88 SER A CA 1
ATOM 673 C C . SER A 1 88 ? -2.862 -5.464 2.242 1.00 95.31 88 SER A C 1
ATOM 675 O O . SER A 1 88 ? -2.301 -5.866 1.225 1.00 95.31 88 SER A O 1
ATOM 677 N N . CYS A 1 89 ? -4.190 -5.325 2.305 1.00 96.69 89 CYS A N 1
ATOM 678 C CA . CYS A 1 89 ? -5.081 -5.680 1.197 1.00 96.69 89 CYS A CA 1
ATOM 679 C C . CYS A 1 89 ? -4.750 -4.911 -0.093 1.00 96.69 89 CYS A C 1
ATOM 681 O O . CYS A 1 89 ? -4.720 -5.486 -1.185 1.00 96.69 89 CYS A O 1
ATOM 683 N N . MET A 1 90 ? -4.470 -3.608 0.012 1.00 95.44 90 MET A N 1
ATOM 684 C CA . MET A 1 90 ? -4.069 -2.803 -1.144 1.00 95.44 90 MET A CA 1
ATOM 685 C C . MET A 1 90 ? -2.716 -3.245 -1.707 1.00 95.44 90 MET A C 1
ATOM 687 O O . MET A 1 90 ? -2.571 -3.329 -2.929 1.00 95.44 90 MET A O 1
ATOM 691 N N . LEU A 1 91 ? -1.745 -3.551 -0.842 1.00 94.81 91 LEU A N 1
ATOM 692 C CA . LEU A 1 91 ? -0.429 -4.035 -1.2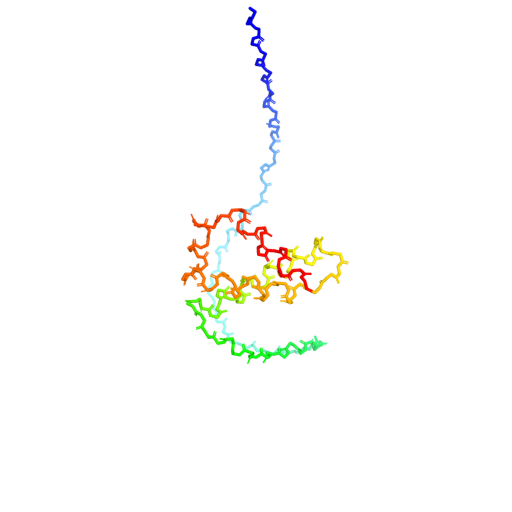53 1.00 94.81 91 LEU A CA 1
ATOM 693 C C . LEU A 1 91 ? -0.540 -5.352 -2.030 1.00 94.81 91 LEU A C 1
ATOM 695 O O . LEU A 1 91 ? 0.025 -5.455 -3.113 1.00 94.81 91 LEU A O 1
ATOM 699 N N . GLU A 1 92 ? -1.321 -6.320 -1.549 1.00 94.25 92 GLU A N 1
ATOM 700 C CA . GLU A 1 92 ? -1.518 -7.602 -2.241 1.00 94.25 92 GLU A CA 1
ATOM 701 C C . GLU A 1 92 ? -2.070 -7.420 -3.662 1.00 94.25 92 GLU A C 1
ATOM 703 O O . GLU A 1 92 ? -1.592 -8.041 -4.617 1.00 94.25 92 GLU A O 1
ATOM 708 N N . LYS A 1 93 ? -3.060 -6.535 -3.833 1.00 94.31 93 LYS A N 1
ATOM 709 C CA . LYS A 1 93 ? -3.632 -6.235 -5.156 1.00 94.31 93 LYS A CA 1
ATOM 710 C C . LYS A 1 93 ? -2.608 -5.567 -6.074 1.00 94.31 93 LYS A C 1
ATOM 712 O O . LYS A 1 93 ? -2.545 -5.895 -7.261 1.00 94.31 93 LYS A O 1
ATOM 717 N N . LEU A 1 94 ? -1.789 -4.667 -5.528 1.00 93.38 94 LEU A N 1
ATOM 718 C CA . LEU A 1 94 ? -0.716 -4.005 -6.267 1.00 93.38 94 LEU A CA 1
ATOM 719 C C . LEU A 1 94 ? 0.370 -4.993 -6.694 1.00 93.38 94 LEU A C 1
ATOM 721 O O . LEU A 1 94 ? 0.734 -4.995 -7.865 1.00 93.38 94 LEU A O 1
ATOM 725 N N . GLU A 1 95 ? 0.841 -5.859 -5.801 1.00 92.81 95 GLU A N 1
ATOM 726 C CA . GLU A 1 95 ? 1.872 -6.859 -6.110 1.00 92.81 95 GLU A CA 1
ATOM 727 C C . GLU A 1 95 ? 1.396 -7.932 -7.087 1.00 92.81 95 GLU A C 1
ATOM 729 O O . GLU A 1 95 ? 2.185 -8.455 -7.873 1.00 92.81 95 GLU A O 1
ATOM 734 N N . SER A 1 96 ? 0.100 -8.246 -7.065 1.00 92.12 96 SER A N 1
ATOM 735 C CA . SER A 1 96 ? -0.512 -9.178 -8.011 1.00 92.12 96 SER A CA 1
ATOM 736 C C . SER A 1 96 ? -0.516 -8.632 -9.444 1.00 92.12 96 SER A C 1
ATOM 738 O O . SER A 1 96 ? -0.440 -9.398 -10.407 1.00 92.12 96 SER A O 1
ATOM 740 N N . LYS A 1 97 ? -0.579 -7.302 -9.603 1.00 92.12 97 LYS A N 1
ATOM 741 C CA . LYS A 1 97 ? -0.690 -6.647 -10.914 1.00 92.12 97 LYS A CA 1
ATOM 742 C C . LYS A 1 97 ? 0.609 -6.013 -11.415 1.00 92.12 97 LYS A C 1
ATOM 744 O O . LYS A 1 97 ? 0.850 -6.024 -12.621 1.00 92.12 97 LYS A O 1
ATOM 749 N N . TYR A 1 98 ? 1.413 -5.444 -10.525 1.00 91.62 98 TYR A N 1
ATOM 750 C CA . TYR A 1 98 ? 2.582 -4.634 -10.860 1.00 91.62 98 TYR A CA 1
ATOM 751 C C . TYR A 1 98 ? 3.855 -5.268 -10.307 1.00 91.62 98 TYR A C 1
ATOM 753 O O . TYR A 1 98 ? 3.928 -5.634 -9.133 1.00 91.62 98 TYR A O 1
ATOM 761 N N . GLY A 1 99 ? 4.890 -5.335 -11.142 1.00 90.44 99 GLY A N 1
ATOM 762 C CA . GLY A 1 99 ? 6.174 -5.932 -10.794 1.00 90.44 99 GLY A CA 1
ATOM 763 C C . GLY A 1 99 ? 7.008 -5.091 -9.825 1.00 90.44 99 GLY A C 1
ATOM 764 O O . GLY A 1 99 ? 7.926 -5.611 -9.202 1.00 90.44 99 GLY A O 1
ATOM 765 N N . SER A 1 100 ? 6.712 -3.795 -9.697 1.00 87.00 100 SER A N 1
ATOM 766 C CA . SER A 1 100 ? 7.402 -2.887 -8.774 1.00 87.00 100 SER A CA 1
ATOM 767 C C . SER A 1 100 ? 6.539 -1.687 -8.392 1.00 87.00 100 SER A C 1
ATOM 769 O O . SER A 1 100 ? 5.583 -1.341 -9.094 1.00 87.00 100 SER A O 1
ATOM 771 N N . ALA A 1 101 ? 6.938 -0.977 -7.334 1.00 86.12 101 ALA A N 1
ATOM 772 C CA . ALA A 1 101 ? 6.280 0.261 -6.913 1.00 86.12 101 ALA A CA 1
ATOM 773 C C . ALA A 1 101 ? 6.336 1.365 -7.985 1.00 86.12 101 ALA A C 1
ATOM 775 O O . ALA A 1 101 ? 5.431 2.194 -8.091 1.00 86.12 101 ALA A O 1
ATOM 776 N N . ILE A 1 102 ? 7.386 1.368 -8.810 1.00 87.06 102 ILE A N 1
ATOM 777 C CA . ILE A 1 102 ? 7.559 2.336 -9.902 1.00 87.06 102 ILE A CA 1
ATOM 778 C C . ILE A 1 102 ? 6.547 2.073 -11.022 1.00 87.06 102 ILE A C 1
ATOM 780 O O . ILE A 1 102 ? 6.024 3.015 -11.621 1.00 87.06 102 ILE A O 1
ATOM 784 N N . GLU A 1 103 ? 6.239 0.809 -11.312 1.00 90.06 103 GLU A N 1
ATOM 785 C CA . GLU A 1 103 ? 5.250 0.470 -12.338 1.00 90.06 103 GLU A CA 1
ATOM 786 C C . GLU A 1 103 ? 3.851 0.957 -11.968 1.00 90.06 103 GLU A C 1
ATOM 788 O O . GLU A 1 103 ? 3.143 1.450 -12.847 1.00 90.06 103 GLU A O 1
ATOM 793 N N . VAL A 1 104 ? 3.490 0.911 -10.682 1.00 90.56 104 VAL A N 1
ATOM 794 C CA . VAL A 1 104 ? 2.222 1.458 -10.179 1.00 90.56 104 VAL A CA 1
ATOM 795 C C . VAL A 1 104 ? 2.087 2.931 -10.548 1.00 90.56 104 VAL A C 1
ATOM 797 O O . VAL A 1 104 ? 1.098 3.332 -11.150 1.00 90.56 104 VAL A O 1
ATOM 800 N N . GLN A 1 105 ? 3.102 3.743 -10.252 1.00 85.50 105 GLN A N 1
ATOM 801 C CA . GLN A 1 105 ? 3.038 5.195 -10.462 1.00 85.50 105 GLN A CA 1
ATOM 802 C C . GLN A 1 105 ? 2.809 5.583 -11.929 1.00 85.50 105 GLN A C 1
ATOM 804 O O . GLN A 1 105 ? 2.237 6.633 -12.206 1.00 85.50 105 GLN A O 1
ATOM 809 N N . ASN A 1 106 ? 3.254 4.741 -12.862 1.00 88.31 106 ASN A N 1
ATOM 810 C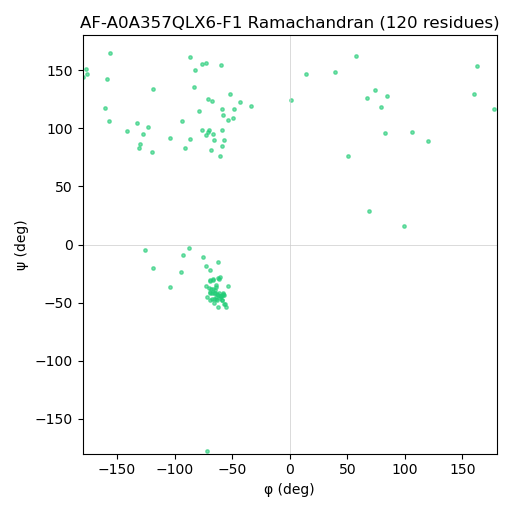 CA . ASN A 1 106 ? 3.165 5.016 -14.293 1.00 88.31 106 ASN A CA 1
ATOM 811 C C . ASN A 1 106 ? 1.924 4.411 -14.960 1.00 88.31 106 ASN A C 1
ATOM 813 O O . ASN A 1 106 ? 1.521 4.889 -16.018 1.00 88.31 106 ASN A O 1
ATOM 817 N N . ASN A 1 107 ? 1.345 3.356 -14.380 1.00 90.50 107 ASN A N 1
ATOM 818 C CA . ASN A 1 107 ? 0.325 2.540 -15.045 1.00 90.50 107 ASN A CA 1
ATOM 819 C C . ASN A 1 107 ? -0.977 2.400 -14.251 1.00 90.50 107 ASN A C 1
ATOM 821 O O . ASN A 1 107 ? -1.920 1.796 -14.763 1.00 90.50 107 ASN A O 1
ATOM 825 N N . MET A 1 108 ? -1.044 2.917 -13.022 1.00 88.25 108 MET A N 1
ATOM 826 C CA . MET A 1 108 ? -2.228 2.747 -12.194 1.00 88.25 108 MET A CA 1
ATOM 827 C C . MET A 1 108 ? -3.399 3.574 -12.708 1.00 88.25 108 MET A C 1
ATOM 829 O O . MET A 1 108 ? -3.321 4.794 -12.858 1.00 88.25 108 MET A O 1
ATOM 833 N N . ASP A 1 109 ? -4.507 2.880 -12.947 1.00 92.69 109 ASP A N 1
ATOM 834 C CA . ASP A 1 109 ? -5.774 3.497 -13.284 1.00 92.69 109 ASP A CA 1
ATOM 835 C C . ASP A 1 109 ? -6.511 3.952 -12.014 1.00 92.69 109 ASP A C 1
ATOM 837 O O . ASP A 1 109 ? -6.590 3.235 -11.013 1.00 92.69 109 ASP A O 1
ATOM 841 N N . ASN A 1 110 ? -7.061 5.167 -12.056 1.00 89.69 110 ASN A N 1
ATOM 842 C CA . ASN A 1 110 ? -7.736 5.760 -10.901 1.00 89.69 110 ASN A CA 1
ATOM 843 C C . ASN A 1 110 ? -9.050 5.051 -10.556 1.00 89.69 110 ASN A C 1
ATOM 845 O O . ASN A 1 110 ? -9.429 5.032 -9.385 1.00 89.69 110 ASN A O 1
ATOM 849 N N . GLN A 1 111 ? -9.764 4.508 -11.547 1.00 94.00 111 GLN A N 1
ATOM 850 C CA . GLN A 1 111 ? -11.007 3.785 -11.295 1.00 94.00 111 GLN A CA 1
ATOM 851 C C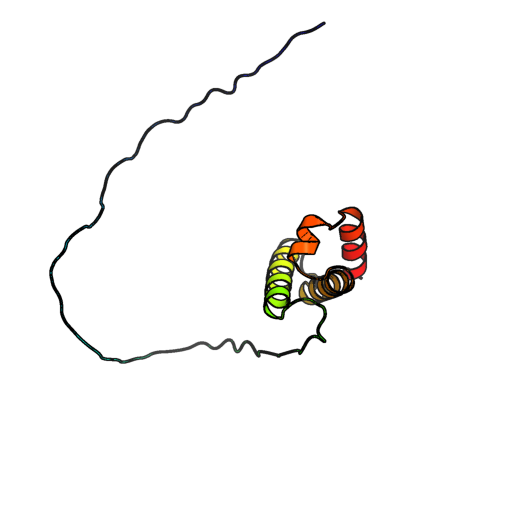 . GLN A 1 111 ? -10.697 2.441 -10.633 1.00 94.00 111 GLN A C 1
ATOM 853 O O . GLN A 1 111 ? -11.291 2.115 -9.608 1.00 94.00 111 GLN A O 1
ATOM 858 N N . GLU A 1 112 ? -9.701 1.720 -11.142 1.00 93.31 112 GLU A N 1
ATOM 859 C CA . GLU A 1 112 ? -9.233 0.478 -10.525 1.00 93.31 112 GLU A CA 1
ATOM 860 C C . GLU A 1 112 ? -8.764 0.692 -9.077 1.00 93.31 112 GLU A C 1
ATOM 862 O O . GLU A 1 112 ? -9.114 -0.092 -8.195 1.00 93.31 112 GLU A O 1
ATOM 867 N N . MET A 1 113 ? -8.038 1.785 -8.804 1.00 91.00 113 MET A N 1
ATOM 868 C CA . MET A 1 113 ? -7.631 2.139 -7.439 1.00 91.00 113 MET A CA 1
ATOM 869 C C . MET A 1 113 ? -8.833 2.290 -6.499 1.00 91.00 113 MET A C 1
ATOM 871 O O . MET A 1 113 ? -8.788 1.819 -5.363 1.00 91.00 113 MET A O 1
ATOM 875 N N . GLN A 1 114 ? -9.902 2.948 -6.954 1.00 93.56 114 GLN A N 1
ATOM 876 C CA . GLN A 1 114 ? -11.106 3.159 -6.148 1.00 93.56 114 GLN A CA 1
ATOM 877 C C . GLN A 1 114 ? -11.873 1.858 -5.916 1.00 93.56 114 GLN A C 1
ATOM 879 O O . GLN A 1 114 ? -12.317 1.607 -4.795 1.00 93.56 114 GLN A O 1
ATOM 884 N N . ASP A 1 115 ? -11.988 1.015 -6.942 1.00 95.81 115 ASP A N 1
ATOM 885 C CA . ASP A 1 115 ? -12.642 -0.289 -6.826 1.00 95.81 115 ASP A CA 1
ATOM 886 C C . ASP A 1 115 ? -11.913 -1.176 -5.806 1.00 95.81 115 ASP A C 1
ATOM 888 O O . ASP A 1 115 ? -12.542 -1.822 -4.964 1.00 95.81 115 ASP A O 1
ATOM 892 N N . TRP A 1 116 ? -10.579 -1.161 -5.825 1.00 95.62 116 TRP A N 1
ATOM 893 C CA . TRP A 1 116 ? -9.757 -1.867 -4.843 1.00 95.62 116 TRP A CA 1
ATOM 894 C C . TRP A 1 116 ? -9.877 -1.277 -3.444 1.00 95.62 116 TRP A C 1
ATOM 896 O O . TRP A 1 116 ? -10.018 -2.039 -2.490 1.00 95.62 116 TRP A O 1
ATOM 906 N N . ALA A 1 117 ? -9.897 0.051 -3.317 1.00 93.62 117 ALA A N 1
ATOM 907 C CA . ALA A 1 117 ? -10.082 0.711 -2.031 1.00 93.62 117 ALA A CA 1
ATOM 908 C C . ALA A 1 117 ? -11.419 0.312 -1.383 1.00 93.62 117 ALA A C 1
ATOM 910 O O . ALA A 1 117 ? -11.455 -0.034 -0.205 1.00 93.62 117 ALA A O 1
ATOM 911 N N . LEU A 1 118 ? -12.515 0.286 -2.150 1.00 94.44 118 LEU A N 1
ATOM 912 C CA . LEU A 1 118 ? -13.821 -0.166 -1.656 1.00 94.44 118 LEU A CA 1
ATOM 913 C C . LEU A 1 118 ? -13.826 -1.642 -1.262 1.00 94.44 118 LEU A C 1
ATOM 915 O O . LEU A 1 118 ? -14.536 -2.027 -0.335 1.00 94.44 118 LEU A O 1
ATOM 919 N N . ASP A 1 119 ? -13.073 -2.477 -1.971 1.00 95.62 119 ASP A N 1
ATOM 920 C CA . ASP A 1 119 ? -12.951 -3.891 -1.638 1.00 95.62 119 ASP A CA 1
ATOM 921 C C . ASP A 1 119 ? -12.171 -4.108 -0.336 1.00 95.62 119 ASP A C 1
ATOM 923 O O . ASP A 1 119 ? -12.603 -4.888 0.508 1.00 95.62 119 ASP A O 1
ATOM 927 N N . CYS A 1 120 ? -11.088 -3.355 -0.138 1.00 95.81 120 CYS A N 1
ATOM 928 C CA . CYS A 1 120 ? -10.241 -3.428 1.052 1.00 95.81 120 CYS A CA 1
ATOM 929 C C . CYS A 1 120 ? -10.848 -2.774 2.303 1.00 95.81 120 CYS A C 1
ATOM 931 O O . CYS A 1 120 ? -10.325 -2.952 3.401 1.00 95.81 120 CYS A O 1
ATOM 933 N N . LEU A 1 121 ? -11.948 -2.031 2.160 1.00 92.12 121 LEU A N 1
ATOM 934 C CA . LEU A 1 121 ? -12.706 -1.453 3.275 1.00 92.12 121 LEU A CA 1
ATOM 935 C C . LEU A 1 121 ? -13.777 -2.396 3.855 1.00 92.12 121 LEU A C 1
ATOM 937 O O . LEU A 1 121 ? -14.454 -2.018 4.813 1.00 92.12 121 LEU A O 1
ATOM 941 N N . LYS A 1 122 ? -13.964 -3.584 3.272 1.00 84.44 122 LYS A N 1
ATOM 942 C CA . LYS A 1 122 ? -14.929 -4.591 3.743 1.00 84.44 122 LYS A CA 1
ATOM 943 C C . LYS A 1 122 ? -14.393 -5.400 4.932 1.00 84.44 122 LYS A C 1
ATOM 945 O O . LYS A 1 122 ? -15.241 -5.831 5.741 1.00 84.44 122 LYS A O 1
#

pLDDT: mean 72.0, std 22.18, range [29.86, 96.69]

Solvent-accessible surface area (backbone atoms only — not comparable to full-atom values): 8341 Å² total; per-residue (Å²): 143,85,81,87,77,85,77,79,80,75,87,80,84,82,78,84,86,78,90,86,78,87,86,84,74,91,77,86,89,80,91,78,89,82,88,80,89,86,88,80,89,80,90,78,84,76,74,78,74,78,72,79,68,83,77,52,63,50,51,73,67,57,50,50,53,48,40,52,54,40,26,57,56,37,54,77,71,55,84,79,55,68,27,65,63,31,30,50,49,49,46,54,57,44,38,75,76,29,64,35,78,68,51,41,78,76,66,64,51,71,66,60,52,50,58,48,51,62,59,40,73,110

Sequence (122 aa):
MKKLKFLALSVILVAGLAFVACNDKKDEKKSDDGKKTEETTNEDEVTKDEEASTGGAWSEFERTQFLKSCVESFNQSSGGLDGEKYCSCMLEKLESKYGSAIEVQNNMDNQEMQDWALDCLK

Radius of gyration: 26.09 Å; Cα contacts (8 Å, |Δi|>4): 48; chains: 1; bounding box: 63×57×58 Å

Foldseek 3Di:
DDDDDPPPPDDDDDDDDDDDDDPDDDDDDDDDDDDDDDDDDDDDPPPPPPPVDPDFLEDPVQLVVQLVVQLVVCVVPVVDDDSNQLSVQLVVVCSVPDNYPVRCVVPPDPVVSVVSSVVSSD

Mean predicted aligned error: 18.1 Å